Protein AF-A0A3D3VC33-F1 (afdb_monomer_lite)

Secondary structure (DSSP, 8-state):
-HHHHHHHHHHHHHHHHHHHHS-S--S---TT--SPP--S--TT----SSPPPPP--PEE-TTS-EE-GGGGTTS--------TT-HHHHHTS--

Structure (mmCIF, N/CA/C/O backbone):
data_AF-A0A3D3VC33-F1
#
_entry.id   AF-A0A3D3VC33-F1
#
loop_
_atom_site.group_PDB
_atom_site.id
_atom_site.type_symbol
_atom_site.label_atom_id
_atom_site.label_alt_id
_atom_site.label_comp_id
_atom_site.label_asym_id
_atom_site.label_entity_id
_atom_site.label_seq_id
_atom_site.pdbx_PDB_ins_code
_atom_site.Cartn_x
_atom_site.Cartn_y
_atom_site.Cartn_z
_atom_site.occupancy
_atom_site.B_iso_or_equiv
_atom_site.auth_seq_id
_atom_site.auth_comp_id
_atom_site.auth_asym_id
_atom_site.auth_atom_id
_atom_site.pdbx_PDB_model_num
ATOM 1 N N . MET A 1 1 ? 6.740 -36.823 -66.929 1.00 52.00 1 MET A N 1
ATOM 2 C CA . MET A 1 1 ? 7.738 -36.091 -66.112 1.00 52.00 1 MET A CA 1
ATOM 3 C C . MET A 1 1 ? 7.463 -34.583 -65.973 1.00 52.00 1 MET A C 1
ATOM 5 O O . MET A 1 1 ? 7.672 -34.050 -64.897 1.00 52.00 1 MET A O 1
ATOM 9 N N . ILE A 1 2 ? 6.914 -33.891 -66.983 1.00 49.91 2 ILE A N 1
ATOM 10 C CA . ILE A 1 2 ? 6.721 -32.416 -66.985 1.00 49.91 2 ILE A CA 1
ATOM 11 C C . ILE A 1 2 ? 5.552 -31.918 -66.095 1.00 49.91 2 ILE A C 1
ATOM 13 O O . ILE A 1 2 ? 5.580 -30.799 -65.587 1.00 49.91 2 ILE A O 1
ATOM 17 N N . ARG A 1 3 ? 4.523 -32.748 -65.867 1.00 44.44 3 ARG A N 1
ATOM 18 C CA . ARG A 1 3 ? 3.312 -32.379 -65.100 1.00 44.44 3 ARG A CA 1
ATOM 19 C C . ARG A 1 3 ? 3.549 -32.317 -63.581 1.00 44.44 3 ARG A C 1
ATOM 21 O O . ARG A 1 3 ? 2.975 -31.460 -62.928 1.00 44.44 3 ARG A O 1
ATOM 28 N N . GLN A 1 4 ? 4.446 -33.155 -63.051 1.00 50.97 4 GLN A N 1
ATOM 29 C CA . GLN A 1 4 ? 4.824 -33.165 -61.628 1.00 50.97 4 GLN A CA 1
ATOM 30 C C . GLN A 1 4 ? 5.664 -31.935 -61.250 1.00 50.97 4 GLN A C 1
ATOM 32 O O . GLN A 1 4 ? 5.455 -31.339 -60.200 1.00 50.97 4 GLN A O 1
ATOM 37 N N . MET A 1 5 ? 6.544 -31.489 -62.154 1.00 53.09 5 MET A N 1
ATOM 38 C CA . MET A 1 5 ? 7.376 -30.299 -61.954 1.00 53.09 5 MET A CA 1
ATOM 39 C C . MET A 1 5 ? 6.543 -29.008 -61.910 1.00 53.09 5 MET A C 1
ATOM 41 O O . MET A 1 5 ? 6.808 -28.144 -61.084 1.00 53.09 5 MET A O 1
ATOM 45 N N . LYS A 1 6 ? 5.478 -28.906 -62.723 1.00 48.31 6 LYS A N 1
ATOM 46 C CA . LYS A 1 6 ? 4.527 -27.778 -62.684 1.00 48.31 6 LYS A CA 1
ATOM 47 C C . LYS A 1 6 ? 3.693 -27.736 -61.400 1.00 48.31 6 LYS A C 1
ATOM 49 O O . LYS A 1 6 ? 3.449 -26.649 -60.896 1.00 48.31 6 LYS A O 1
ATOM 54 N N . VAL A 1 7 ? 3.290 -28.888 -60.858 1.00 56.66 7 VAL A N 1
ATOM 55 C CA . VAL A 1 7 ? 2.540 -28.966 -59.587 1.00 56.66 7 VAL A CA 1
ATOM 56 C C . VAL A 1 7 ? 3.436 -28.603 -58.401 1.00 56.66 7 VAL A C 1
ATOM 58 O O . VAL A 1 7 ? 3.010 -27.847 -57.534 1.00 56.66 7 VAL A O 1
ATOM 61 N N . PHE A 1 8 ? 4.696 -29.049 -58.399 1.00 56.81 8 PHE A N 1
ATOM 62 C CA . PHE A 1 8 ? 5.677 -28.648 -57.385 1.00 56.81 8 PHE A CA 1
ATOM 63 C C . PHE A 1 8 ? 6.016 -27.153 -57.455 1.00 56.81 8 PHE A C 1
ATOM 65 O O . PHE A 1 8 ? 5.995 -26.483 -56.427 1.00 56.81 8 PHE A O 1
ATOM 72 N N . LEU A 1 9 ? 6.244 -26.610 -58.657 1.00 59.62 9 LEU A N 1
ATOM 73 C CA . LEU A 1 9 ? 6.469 -25.173 -58.860 1.00 59.62 9 LEU A CA 1
ATOM 74 C C . LEU A 1 9 ? 5.238 -24.337 -58.464 1.00 59.62 9 LEU A C 1
ATOM 76 O O . LEU A 1 9 ? 5.390 -23.278 -57.865 1.00 59.62 9 LEU A O 1
ATOM 80 N N . SER A 1 10 ? 4.026 -24.834 -58.733 1.00 66.88 10 SER A N 1
ATOM 81 C CA . SER A 1 10 ? 2.768 -24.182 -58.346 1.00 66.88 10 SER A CA 1
ATOM 82 C C . SER A 1 10 ? 2.548 -24.192 -56.833 1.00 66.88 10 SER A C 1
ATOM 84 O O . SER A 1 10 ? 2.212 -23.161 -56.263 1.00 66.88 10 SER A O 1
ATOM 86 N N . ASN A 1 11 ? 2.759 -25.328 -56.162 1.00 64.81 11 ASN A N 1
ATOM 87 C CA . ASN A 1 11 ? 2.586 -25.431 -54.712 1.00 64.81 11 ASN A CA 1
ATOM 88 C C . ASN A 1 11 ? 3.619 -24.584 -53.958 1.00 64.81 11 ASN A C 1
ATOM 90 O O . ASN A 1 11 ? 3.277 -23.955 -52.961 1.00 64.81 11 ASN A O 1
ATOM 94 N N . PHE A 1 12 ? 4.854 -24.499 -54.462 1.00 75.38 12 PHE A N 1
ATOM 95 C CA . PHE A 1 12 ? 5.884 -23.647 -53.868 1.00 75.38 12 PHE A CA 1
ATOM 96 C C . PHE A 1 12 ? 5.571 -22.156 -54.054 1.00 75.38 12 PHE A C 1
ATOM 98 O O . PHE A 1 12 ? 5.693 -21.380 -53.111 1.00 75.38 12 PHE A O 1
ATOM 105 N N . ALA A 1 13 ? 5.093 -21.759 -55.239 1.00 77.19 13 ALA A N 1
ATOM 106 C CA . ALA A 1 13 ? 4.662 -20.386 -55.501 1.00 77.19 13 ALA A CA 1
ATOM 107 C C . ALA A 1 13 ? 3.470 -19.967 -54.624 1.00 77.19 13 ALA A C 1
ATOM 109 O O . ALA A 1 13 ? 3.442 -18.839 -54.142 1.00 77.19 13 ALA A O 1
ATOM 110 N N . ILE A 1 14 ? 2.520 -20.874 -54.368 1.00 78.25 14 ILE A N 1
ATOM 111 C CA . ILE A 1 14 ? 1.375 -20.619 -53.485 1.00 78.25 14 ILE A CA 1
ATOM 112 C C . ILE A 1 14 ? 1.842 -20.430 -52.037 1.00 78.25 14 ILE A C 1
ATOM 114 O O . ILE A 1 14 ? 1.470 -19.446 -51.412 1.00 78.25 14 ILE A O 1
ATOM 118 N N . VAL A 1 15 ? 2.702 -21.311 -51.514 1.00 74.38 15 VAL A N 1
ATOM 119 C CA . VAL A 1 15 ? 3.226 -21.194 -50.139 1.00 74.38 15 VAL A CA 1
ATOM 120 C C . VAL A 1 15 ? 4.031 -19.906 -49.954 1.00 74.38 15 VAL A C 1
ATOM 122 O O . VAL A 1 15 ? 3.828 -19.201 -48.969 1.00 74.38 15 VAL A O 1
ATOM 125 N N . LEU A 1 16 ? 4.887 -19.550 -50.916 1.00 77.81 16 LEU A N 1
ATOM 126 C CA . LEU A 1 16 ? 5.615 -18.281 -50.887 1.00 77.81 16 LEU A CA 1
ATOM 127 C C . LEU A 1 16 ? 4.664 -17.084 -50.956 1.00 77.81 16 LEU A C 1
ATOM 129 O O . LEU A 1 16 ? 4.835 -16.139 -50.197 1.00 77.81 16 LEU A O 1
ATOM 133 N N . ALA A 1 17 ? 3.632 -17.130 -51.801 1.00 76.06 17 ALA A N 1
ATOM 134 C CA . ALA A 1 17 ? 2.623 -16.078 -51.857 1.00 76.06 17 ALA A CA 1
ATOM 135 C C . ALA A 1 17 ? 1.847 -15.953 -50.537 1.00 76.06 17 ALA A C 1
ATOM 137 O O . ALA A 1 17 ? 1.607 -14.837 -50.103 1.00 76.06 17 ALA A O 1
ATOM 138 N N . PHE A 1 18 ? 1.523 -17.054 -49.850 1.00 72.12 18 PHE A N 1
ATOM 139 C CA . PHE A 1 18 ? 0.892 -17.004 -48.527 1.00 72.12 18 PHE A CA 1
ATOM 140 C C . PHE A 1 18 ? 1.820 -16.411 -47.459 1.00 72.12 18 PHE A C 1
ATOM 142 O O . PHE A 1 18 ? 1.353 -15.622 -46.649 1.00 72.12 18 PHE A O 1
ATOM 149 N N . ILE A 1 19 ? 3.122 -16.717 -47.489 1.00 68.75 19 ILE A N 1
ATOM 150 C CA . ILE A 1 19 ? 4.121 -16.135 -46.570 1.00 68.75 19 ILE A CA 1
ATOM 151 C C . ILE A 1 19 ? 4.343 -14.639 -46.847 1.00 68.75 19 ILE A C 1
ATOM 153 O O . ILE A 1 19 ? 4.586 -13.868 -45.925 1.00 68.75 19 ILE A O 1
ATOM 157 N N . ILE A 1 20 ? 4.269 -14.219 -48.113 1.00 71.94 20 ILE A N 1
ATOM 158 C CA . ILE A 1 20 ? 4.463 -12.820 -48.521 1.00 71.94 20 ILE A CA 1
ATOM 159 C C . ILE A 1 20 ? 3.177 -11.993 -48.316 1.00 71.94 20 ILE A C 1
ATOM 161 O O . ILE A 1 20 ? 3.265 -10.806 -48.015 1.00 71.94 20 ILE A O 1
ATOM 165 N N . TRP A 1 21 ? 1.990 -12.597 -48.467 1.00 64.88 21 TRP A N 1
ATOM 166 C CA . TRP A 1 21 ? 0.691 -11.916 -48.343 1.00 64.88 21 TRP A CA 1
ATOM 167 C C . TRP A 1 21 ? 0.147 -11.912 -46.912 1.00 64.88 21 TRP A C 1
ATOM 169 O O . TRP A 1 21 ? -0.516 -10.952 -46.533 1.00 64.88 21 TRP A O 1
ATOM 179 N N . HIS A 1 22 ? 0.431 -12.931 -46.097 1.00 64.00 22 HIS A N 1
ATOM 180 C CA . HIS A 1 22 ? 0.183 -12.852 -44.660 1.00 64.00 22 HIS A CA 1
ATOM 181 C C . HIS A 1 22 ? 1.436 -12.308 -4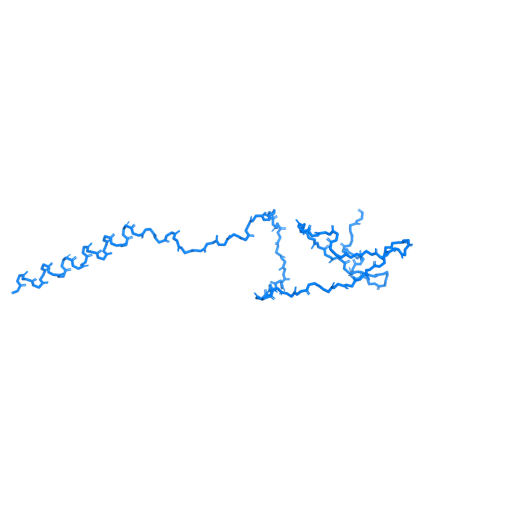3.975 1.00 64.00 22 HIS A C 1
ATOM 183 O O . HIS A 1 22 ? 2.340 -13.093 -43.674 1.00 64.00 22 HIS A O 1
ATOM 189 N N . PRO A 1 23 ? 1.521 -10.990 -43.696 1.00 51.22 23 PRO A N 1
ATOM 190 C CA . PRO A 1 23 ? 2.511 -10.527 -42.751 1.00 51.22 23 PRO A CA 1
ATOM 191 C C . PRO A 1 23 ? 2.251 -11.294 -41.456 1.00 51.22 23 PRO A C 1
ATOM 193 O O . PRO A 1 23 ? 1.138 -11.327 -40.932 1.00 51.22 23 PRO A O 1
ATOM 196 N N . LEU A 1 24 ? 3.292 -11.943 -40.952 1.00 60.41 24 LEU A N 1
ATOM 197 C CA . LEU A 1 24 ? 3.328 -12.625 -39.662 1.00 60.41 24 LEU A CA 1
ATOM 198 C C . LEU A 1 24 ? 3.307 -11.581 -38.519 1.00 60.41 24 LEU A C 1
ATOM 200 O O . LEU A 1 24 ? 4.082 -11.662 -37.574 1.00 60.41 24 LEU A O 1
ATOM 204 N N . SER A 1 25 ? 2.476 -10.541 -38.657 1.00 56.41 25 SER A N 1
ATOM 205 C CA . SER A 1 25 ? 2.386 -9.361 -37.793 1.00 56.41 25 SER A CA 1
ATOM 206 C C . SER A 1 25 ? 1.101 -9.321 -36.965 1.00 56.41 25 SER A C 1
ATOM 208 O O . SER A 1 25 ? 0.814 -8.303 -36.347 1.00 56.41 25 SER A O 1
ATOM 210 N N . GLU A 1 26 ? 0.337 -1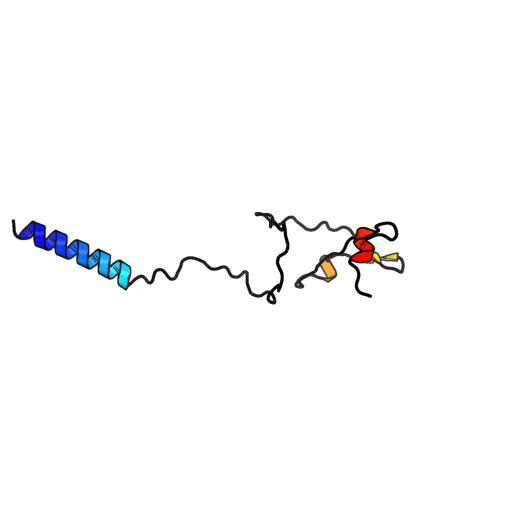0.411 -36.929 1.00 58.00 26 GLU A N 1
ATOM 211 C CA . GLU A 1 26 ? -0.808 -10.585 -36.026 1.00 58.00 26 GLU A CA 1
ATOM 212 C C . GLU A 1 26 ? -0.559 -11.760 -35.070 1.00 58.00 26 GLU A C 1
ATOM 214 O O . GLU A 1 26 ? -1.377 -12.662 -34.931 1.00 58.00 26 GLU A O 1
ATOM 219 N N . MET A 1 27 ? 0.603 -11.758 -34.409 1.00 56.59 27 MET A N 1
ATOM 220 C CA . MET A 1 27 ? 0.819 -12.547 -33.196 1.00 56.59 27 MET A CA 1
ATOM 221 C C . MET A 1 27 ? 1.172 -11.592 -32.050 1.00 56.59 27 MET A C 1
ATOM 223 O O . MET A 1 27 ? 2.322 -11.212 -31.858 1.00 56.59 27 MET A O 1
ATOM 227 N N . ASP A 1 28 ? 0.106 -11.144 -31.387 1.00 58.44 28 ASP A N 1
ATOM 228 C CA . ASP A 1 28 ? -0.007 -10.717 -29.991 1.00 58.44 28 ASP A CA 1
ATOM 229 C C . ASP A 1 28 ? 1.165 -9.965 -29.335 1.00 58.44 28 ASP A C 1
ATOM 231 O O . ASP A 1 28 ? 2.095 -10.551 -28.784 1.00 58.44 28 ASP A O 1
ATOM 23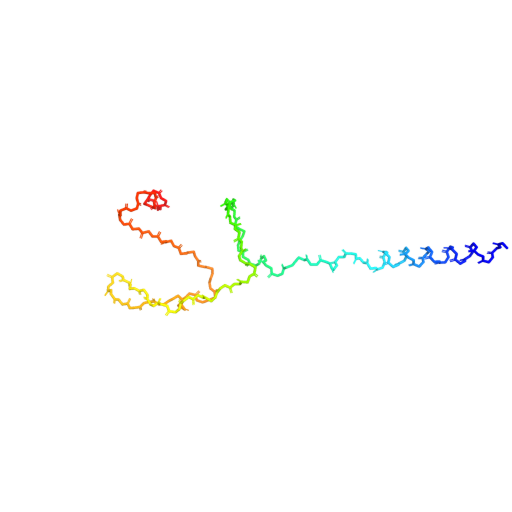5 N N . ALA A 1 29 ? 0.987 -8.650 -29.191 1.00 49.59 29 ALA A N 1
ATOM 236 C CA . ALA A 1 29 ? 1.482 -7.914 -28.032 1.00 49.59 29 ALA A CA 1
ATOM 237 C C . ALA A 1 29 ? 0.332 -7.076 -27.460 1.00 49.59 29 ALA A C 1
ATOM 239 O O . ALA A 1 29 ? 0.094 -5.932 -27.833 1.00 49.59 29 ALA A O 1
ATOM 240 N N . ALA A 1 30 ? -0.449 -7.746 -26.618 1.00 49.88 30 ALA A N 1
ATOM 241 C CA . ALA A 1 30 ? -1.053 -7.227 -25.404 1.00 49.88 30 ALA A CA 1
ATOM 242 C C . ALA A 1 30 ? -1.320 -5.710 -25.331 1.00 49.88 30 ALA A C 1
ATOM 244 O O . ALA A 1 30 ? -0.435 -4.871 -25.179 1.00 49.88 30 ALA A O 1
ATOM 245 N N . ARG A 1 31 ? -2.605 -5.392 -25.191 1.00 51.69 31 ARG A N 1
ATOM 246 C CA . ARG A 1 31 ? -3.122 -4.211 -24.492 1.00 51.69 31 ARG A CA 1
ATOM 247 C C . ARG A 1 31 ? -2.755 -4.253 -22.989 1.00 51.69 31 ARG A C 1
ATOM 249 O O . ARG A 1 31 ? -3.644 -4.235 -22.144 1.00 51.69 31 ARG A O 1
ATOM 256 N N . ALA A 1 32 ? -1.466 -4.354 -22.664 1.00 50.00 32 ALA A N 1
ATOM 257 C CA . ALA A 1 32 ? -0.924 -4.322 -21.302 1.00 50.00 32 ALA A CA 1
ATOM 258 C C . ALA A 1 32 ? -0.084 -3.060 -21.011 1.00 50.00 32 ALA A C 1
ATOM 260 O O . ALA A 1 32 ? 0.099 -2.718 -19.847 1.00 50.00 32 ALA A O 1
ATOM 261 N N . ASP A 1 33 ? 0.340 -2.312 -22.036 1.00 53.44 33 ASP A N 1
ATOM 262 C CA . ASP A 1 33 ? 1.356 -1.253 -21.894 1.00 53.44 33 ASP A CA 1
ATOM 263 C C . ASP A 1 33 ? 0.812 0.186 -21.812 1.00 53.44 33 ASP A C 1
ATOM 265 O O . ASP A 1 33 ? 1.545 1.146 -22.024 1.00 53.44 33 ASP A O 1
ATOM 269 N N . SER A 1 34 ? -0.463 0.406 -21.468 1.00 62.75 34 SER A N 1
ATOM 270 C CA . SER A 1 34 ? -0.955 1.782 -21.231 1.00 62.75 34 SER A CA 1
ATOM 271 C C . SER A 1 34 ? -0.585 2.342 -19.847 1.00 62.75 34 SER A C 1
ATOM 273 O O . SER A 1 34 ? -1.124 3.371 -19.437 1.00 62.75 34 SER A O 1
ATOM 275 N N . GLY A 1 35 ? 0.271 1.649 -19.093 1.00 60.56 35 GLY A N 1
ATOM 276 C CA . GLY A 1 35 ? 0.861 2.164 -17.861 1.00 60.56 35 GLY A CA 1
ATOM 277 C C . GLY A 1 35 ? 2.067 3.063 -18.163 1.00 60.56 35 GLY A C 1
ATOM 278 O O . GLY A 1 35 ? 2.721 2.878 -19.187 1.00 60.56 35 GLY A O 1
ATOM 279 N N . PRO A 1 36 ? 2.388 4.044 -17.301 1.00 57.72 36 PRO A N 1
ATOM 280 C CA . PRO A 1 36 ? 3.669 4.738 -17.399 1.00 57.72 36 PRO A CA 1
ATOM 281 C C . PRO A 1 36 ? 4.817 3.709 -17.369 1.00 57.72 36 PRO A C 1
ATOM 283 O O . PRO A 1 36 ? 4.690 2.709 -16.654 1.00 57.72 36 PRO A O 1
ATOM 286 N N . PRO A 1 37 ? 5.923 3.926 -18.109 1.00 56.88 37 PRO A N 1
ATOM 287 C CA . PRO A 1 37 ? 7.073 3.031 -18.071 1.00 56.88 37 PRO A CA 1
ATOM 288 C C . PRO A 1 37 ? 7.525 2.834 -16.623 1.00 56.88 37 PRO A C 1
ATOM 290 O O . PRO A 1 37 ? 7.888 3.794 -15.942 1.00 56.88 37 PRO A O 1
ATOM 293 N N . ILE A 1 38 ? 7.467 1.597 -16.129 1.00 62.62 38 ILE A N 1
ATOM 294 C CA . ILE A 1 38 ? 8.042 1.256 -14.830 1.00 62.62 38 ILE A CA 1
ATOM 295 C C . ILE A 1 38 ? 9.554 1.149 -15.053 1.00 62.62 38 ILE A C 1
ATOM 297 O O . ILE A 1 38 ? 10.059 0.106 -15.462 1.00 62.62 38 ILE A O 1
ATOM 301 N N . GLU A 1 39 ? 10.280 2.250 -14.862 1.00 61.12 39 GLU A N 1
ATOM 302 C CA . GLU A 1 39 ? 11.745 2.230 -14.864 1.00 61.12 39 GLU A CA 1
ATOM 303 C C . GLU A 1 39 ? 12.246 1.498 -13.607 1.00 61.12 39 GLU A C 1
ATOM 305 O O . GLU A 1 39 ? 12.088 1.973 -12.484 1.00 61.12 39 GLU A O 1
ATOM 310 N N . GLY A 1 40 ? 12.836 0.313 -13.795 1.00 66.50 40 GLY A N 1
ATOM 311 C CA . GLY A 1 40 ? 13.431 -0.496 -12.727 1.00 66.50 40 GLY A CA 1
ATOM 312 C C . GLY A 1 40 ? 13.100 -1.986 -12.842 1.00 66.50 40 GLY A C 1
ATOM 313 O O . GLY A 1 40 ? 12.066 -2.374 -13.376 1.00 66.50 40 GLY A O 1
ATOM 314 N N . GLN A 1 41 ? 13.985 -2.850 -12.336 1.00 66.88 41 GLN A N 1
ATOM 315 C CA . GLN A 1 41 ? 13.707 -4.285 -12.232 1.00 66.88 41 GLN A CA 1
ATOM 316 C C . GLN A 1 41 ? 13.130 -4.598 -10.851 1.00 66.88 41 GLN A C 1
ATOM 318 O O . GLN A 1 41 ? 13.848 -4.545 -9.852 1.00 66.88 41 GLN A O 1
ATOM 323 N N . VAL A 1 42 ? 11.848 -4.964 -10.788 1.00 68.69 42 VAL A N 1
ATOM 324 C CA . VAL A 1 42 ? 11.277 -5.565 -9.577 1.00 68.69 42 VAL A CA 1
ATOM 325 C C . VAL A 1 42 ? 11.768 -7.009 -9.506 1.00 68.69 42 VAL A C 1
ATOM 327 O O . VAL A 1 42 ? 11.232 -7.903 -10.163 1.00 68.69 42 VAL A O 1
ATOM 330 N N . GLN A 1 43 ? 12.842 -7.234 -8.749 1.00 76.94 43 GLN A N 1
ATOM 331 C CA . GLN A 1 43 ? 13.396 -8.574 -8.567 1.00 76.94 43 GLN A CA 1
ATOM 332 C C . GLN A 1 43 ? 12.354 -9.474 -7.895 1.00 76.94 43 GLN A C 1
ATOM 334 O O . GLN A 1 43 ? 11.699 -9.068 -6.936 1.00 76.94 43 GLN A O 1
ATOM 339 N N . ASN A 1 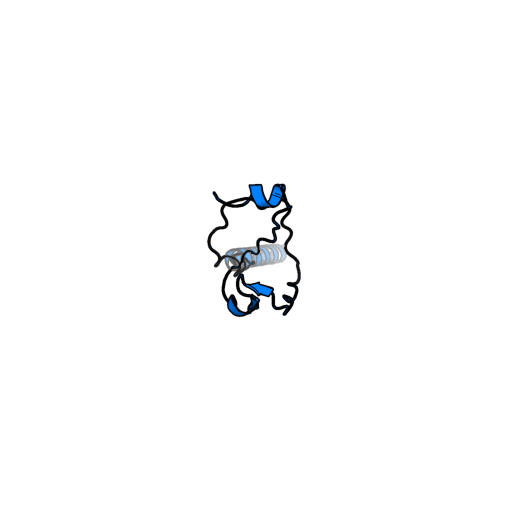44 ? 12.212 -10.707 -8.383 1.00 81.19 44 ASN A N 1
ATOM 340 C CA . ASN A 1 44 ? 11.263 -11.703 -7.868 1.00 81.19 44 ASN A CA 1
ATOM 341 C C . ASN A 1 44 ? 9.771 -11.331 -7.993 1.00 81.19 44 ASN A C 1
ATOM 343 O O . ASN A 1 44 ? 8.934 -11.934 -7.319 1.00 81.19 44 ASN A O 1
ATOM 347 N N . TYR A 1 45 ? 9.404 -10.387 -8.864 1.00 83.56 45 TYR A N 1
ATOM 348 C CA . TYR A 1 45 ? 7.997 -10.169 -9.189 1.00 83.56 45 TYR A CA 1
ATOM 349 C C . TYR A 1 45 ? 7.490 -11.264 -10.130 1.00 83.56 45 TYR A C 1
ATOM 351 O O . TYR A 1 45 ? 7.893 -11.342 -11.290 1.00 83.56 45 TYR A O 1
ATOM 359 N N . ARG A 1 46 ? 6.581 -12.107 -9.632 1.00 86.19 46 ARG A N 1
ATOM 360 C CA . ARG A 1 46 ? 5.840 -13.070 -10.449 1.00 86.19 46 ARG A CA 1
ATOM 361 C C . ARG A 1 46 ? 4.360 -12.688 -10.435 1.00 86.19 46 ARG A C 1
ATOM 363 O O . ARG A 1 46 ? 3.728 -12.863 -9.390 1.00 86.19 46 ARG A O 1
ATOM 370 N N . PRO A 1 47 ? 3.799 -12.174 -11.543 1.00 83.81 47 PRO A N 1
ATOM 371 C CA . PRO A 1 47 ? 2.375 -11.889 -11.596 1.00 83.81 47 PRO A CA 1
ATOM 372 C C . PRO A 1 47 ? 1.581 -13.185 -11.411 1.00 83.81 47 PRO A C 1
ATOM 374 O O . PRO A 1 47 ? 2.012 -14.266 -11.819 1.00 83.81 47 PRO A O 1
ATOM 377 N N . LEU A 1 48 ? 0.418 -13.074 -10.774 1.00 88.56 48 LEU A N 1
ATOM 378 C CA . LEU A 1 48 ? -0.535 -14.175 -10.720 1.00 88.56 48 LEU A CA 1
ATOM 379 C C . LEU A 1 48 ? -1.186 -14.324 -12.097 1.00 88.56 48 LEU A C 1
ATOM 381 O O . LEU A 1 48 ? -1.624 -13.333 -12.675 1.00 88.56 48 LEU A O 1
ATOM 385 N N . GLU A 1 49 ? -1.273 -15.557 -12.599 1.00 91.19 49 GLU A N 1
ATOM 386 C CA . GLU A 1 49 ? -1.929 -15.867 -13.881 1.00 91.19 49 GLU A CA 1
ATOM 387 C C . GLU A 1 49 ? -3.399 -15.433 -13.878 1.00 91.19 49 GLU A C 1
ATOM 389 O O . GLU A 1 49 ? -3.912 -14.921 -14.868 1.00 91.19 49 GLU A O 1
ATOM 394 N N . THR A 1 50 ? -4.069 -15.612 -12.738 1.00 92.88 50 THR A N 1
ATOM 395 C CA . THR A 1 50 ? -5.439 -15.151 -12.507 1.00 92.88 50 THR A CA 1
ATOM 396 C C . THR A 1 50 ? -5.439 -14.108 -11.389 1.00 92.88 50 THR A C 1
ATOM 398 O O . THR A 1 50 ? -5.002 -14.423 -10.277 1.00 92.88 50 THR A O 1
ATOM 401 N N . PRO A 1 51 ? -5.927 -12.878 -11.640 1.00 88.94 51 PRO A N 1
ATOM 402 C CA . PRO A 1 51 ? -6.044 -11.859 -10.605 1.00 88.94 51 PRO A CA 1
ATOM 403 C C . PRO A 1 51 ? -6.947 -12.318 -9.458 1.00 88.94 51 PRO A C 1
ATOM 405 O O . PRO A 1 51 ? -8.051 -12.816 -9.678 1.00 88.94 51 PRO A O 1
ATOM 408 N N . LEU A 1 52 ? -6.490 -12.111 -8.224 1.00 89.69 52 LEU A N 1
ATOM 409 C CA . LEU A 1 52 ? -7.315 -12.326 -7.040 1.00 89.69 52 LEU A CA 1
ATOM 410 C C . LEU A 1 52 ? -8.240 -11.130 -6.820 1.00 89.69 52 LEU A C 1
ATOM 412 O O . LEU A 1 52 ? -7.857 -9.979 -7.042 1.00 89.69 52 LEU A O 1
ATOM 416 N N . ALA A 1 53 ? -9.447 -11.408 -6.330 1.00 89.25 53 ALA A N 1
ATOM 417 C CA . ALA A 1 53 ? -10.323 -10.359 -5.839 1.00 89.25 53 ALA A CA 1
ATOM 418 C C . ALA A 1 53 ? -9.657 -9.653 -4.651 1.00 89.25 53 ALA A C 1
ATOM 420 O O . ALA A 1 53 ? -9.146 -10.297 -3.731 1.00 89.25 53 ALA A O 1
ATOM 421 N N . VAL A 1 54 ? -9.671 -8.323 -4.673 1.00 87.25 54 VAL A N 1
ATOM 422 C CA . VAL A 1 54 ? -9.202 -7.518 -3.545 1.00 87.25 54 VAL A CA 1
ATOM 423 C C . VAL A 1 54 ? -10.209 -7.668 -2.398 1.00 87.25 54 VAL A C 1
ATOM 425 O O . VAL A 1 54 ? -11.404 -7.482 -2.637 1.00 87.25 54 VAL A O 1
ATOM 428 N N . PRO A 1 55 ? -9.771 -7.997 -1.168 1.00 87.62 55 PRO A N 1
ATOM 429 C CA . PRO A 1 55 ? -10.672 -8.085 -0.026 1.00 87.62 55 PRO A CA 1
ATOM 430 C C . PRO A 1 55 ? -11.372 -6.751 0.250 1.00 87.62 55 PRO A C 1
ATOM 432 O O . PRO A 1 55 ? -10.718 -5.708 0.321 1.00 87.62 55 PRO A O 1
ATOM 435 N N . ASP A 1 56 ? -12.686 -6.791 0.474 1.00 88.69 56 ASP A N 1
ATOM 436 C CA . ASP A 1 56 ? -13.461 -5.627 0.917 1.00 88.69 56 ASP A CA 1
ATOM 437 C C . ASP A 1 56 ? -13.358 -5.475 2.441 1.00 88.69 56 ASP A C 1
ATOM 439 O O . ASP A 1 56 ? -14.280 -5.776 3.199 1.00 88.69 56 ASP A O 1
ATOM 443 N N . VAL A 1 57 ? -12.163 -5.099 2.900 1.00 90.62 57 VAL A N 1
ATOM 444 C CA . VAL A 1 57 ? -11.877 -4.870 4.319 1.00 90.62 57 VAL A CA 1
ATOM 445 C C . VAL A 1 57 ? -11.594 -3.384 4.531 1.00 90.62 57 VAL A C 1
ATOM 447 O O . VAL A 1 57 ? -10.635 -2.859 3.955 1.00 90.62 57 VAL A O 1
ATOM 450 N N . PRO A 1 58 ? -12.391 -2.682 5.359 1.00 93.06 58 PRO A N 1
ATOM 451 C CA . PRO A 1 58 ? -12.109 -1.296 5.685 1.00 93.06 58 PRO A CA 1
ATOM 452 C C . PRO A 1 58 ? -10.863 -1.200 6.569 1.00 93.06 58 PRO A C 1
ATOM 454 O O . PRO A 1 58 ? -10.720 -1.913 7.561 1.00 93.06 58 PRO A O 1
ATOM 457 N N . VAL A 1 59 ? -9.982 -0.262 6.232 1.00 92.19 59 VAL A N 1
ATOM 458 C CA . VAL A 1 59 ? -8.861 0.167 7.072 1.00 92.19 59 VAL A CA 1
ATOM 459 C C . VAL A 1 59 ? -9.196 1.489 7.745 1.00 92.19 59 VAL A C 1
ATOM 461 O O . VAL A 1 59 ? -9.951 2.298 7.209 1.00 92.19 59 VAL A O 1
ATOM 464 N N . LEU A 1 60 ? -8.646 1.722 8.932 1.00 95.62 60 LEU A N 1
ATOM 465 C CA . LEU A 1 60 ? -8.855 2.976 9.648 1.00 95.62 60 LEU A CA 1
ATOM 466 C C . LEU A 1 60 ? -7.824 4.014 9.209 1.00 95.62 60 LEU A C 1
ATOM 468 O O . LEU A 1 60 ? -6.629 3.727 9.130 1.00 95.62 60 LEU A O 1
ATOM 472 N N . ASP A 1 61 ? -8.286 5.232 8.941 1.00 94.38 61 ASP A N 1
ATOM 473 C CA . ASP A 1 61 ? -7.396 6.373 8.767 1.00 94.38 61 ASP A CA 1
ATOM 474 C C . ASP A 1 61 ? -6.860 6.888 10.118 1.00 94.38 61 ASP A C 1
ATOM 476 O O . ASP A 1 61 ? -7.203 6.395 11.195 1.00 94.38 61 ASP A O 1
ATOM 480 N N . LYS A 1 62 ? -6.019 7.927 10.068 1.00 93.88 62 LYS A N 1
ATOM 481 C CA . LYS A 1 62 ? -5.383 8.522 11.257 1.00 93.88 62 LYS A CA 1
ATOM 482 C C . LYS A 1 62 ? -6.369 9.079 12.293 1.00 93.88 62 LYS A C 1
ATOM 484 O O . LYS A 1 62 ? -5.964 9.315 13.424 1.00 93.88 62 LYS A O 1
ATOM 489 N N . VAL A 1 63 ? -7.623 9.325 11.914 1.00 96.88 63 VAL A N 1
ATOM 490 C CA . VAL A 1 63 ? -8.674 9.837 12.805 1.00 96.88 63 VAL A CA 1
ATOM 491 C C . VAL A 1 63 ? -9.734 8.772 13.113 1.00 96.88 63 VAL A C 1
ATOM 493 O O . VAL A 1 63 ? -10.781 9.091 13.669 1.00 96.88 63 VAL A O 1
ATOM 496 N N . GLY A 1 64 ? -9.473 7.505 12.771 1.00 96.38 64 GLY A N 1
ATOM 497 C CA . GLY A 1 64 ? -10.351 6.373 13.065 1.00 96.38 64 GLY A CA 1
ATOM 498 C C . GLY A 1 64 ? -11.525 6.206 12.101 1.00 96.38 64 GLY A C 1
ATOM 499 O O . GLY A 1 64 ? -12.437 5.434 12.391 1.00 96.38 64 GLY A O 1
ATOM 500 N N . ARG A 1 65 ? -11.544 6.902 10.956 1.00 96.81 65 ARG A N 1
ATOM 501 C CA . ARG A 1 65 ? -12.608 6.722 9.957 1.00 96.81 65 ARG A CA 1
ATOM 502 C C . ARG A 1 65 ? -12.314 5.512 9.071 1.00 96.81 65 ARG A C 1
ATOM 504 O O . ARG A 1 65 ? -11.169 5.353 8.643 1.00 96.81 65 ARG A O 1
ATOM 511 N N . PRO A 1 66 ? -13.330 4.705 8.726 1.00 95.94 66 PRO A N 1
ATOM 512 C CA . PRO A 1 66 ? -13.161 3.601 7.794 1.00 95.94 66 PRO A CA 1
ATOM 513 C C . PRO A 1 66 ? -12.887 4.114 6.372 1.00 95.94 66 PRO A C 1
ATOM 515 O O . PRO A 1 66 ? -13.543 5.034 5.878 1.00 95.94 66 PRO A O 1
ATOM 518 N N . VAL A 1 67 ? -11.920 3.494 5.702 1.00 93.94 67 VAL A N 1
ATOM 519 C CA . VAL A 1 67 ? -11.530 3.732 4.310 1.00 93.94 67 VAL A CA 1
ATOM 520 C C . VAL A 1 67 ? -11.396 2.384 3.609 1.00 93.94 67 VAL A C 1
ATOM 522 O O . VAL A 1 67 ? -10.773 1.468 4.135 1.00 93.94 67 VAL A O 1
ATOM 525 N N . THR A 1 68 ? -11.959 2.262 2.410 1.00 93.88 68 THR A N 1
ATOM 526 C CA . THR A 1 68 ? -11.852 1.061 1.570 1.00 93.88 68 THR A CA 1
ATOM 527 C C . THR A 1 68 ? -10.995 1.337 0.336 1.00 93.88 68 THR A C 1
ATOM 529 O O . THR A 1 68 ? -10.841 2.487 -0.096 1.00 93.88 68 THR A O 1
ATOM 532 N N . LEU A 1 69 ? -10.441 0.275 -0.258 1.00 92.44 69 LEU A N 1
ATOM 533 C CA . LEU A 1 69 ? -9.635 0.374 -1.482 1.00 92.44 69 LEU A CA 1
ATOM 534 C C . LEU A 1 69 ? -10.463 0.790 -2.709 1.00 92.44 69 LEU A C 1
ATOM 536 O O . LEU A 1 69 ? -9.915 1.345 -3.660 1.00 92.44 69 LEU A O 1
ATOM 540 N N . ASP A 1 70 ? -11.787 0.635 -2.646 1.00 91.75 70 ASP A N 1
ATOM 541 C CA . ASP A 1 70 ? -12.738 1.076 -3.669 1.00 91.75 70 ASP A CA 1
ATOM 542 C C . ASP A 1 70 ? -12.614 2.561 -4.028 1.00 91.75 70 ASP A C 1
ATOM 544 O O . ASP A 1 70 ? -12.821 2.939 -5.182 1.00 91.75 70 ASP A O 1
ATOM 548 N N . ARG A 1 71 ? -12.183 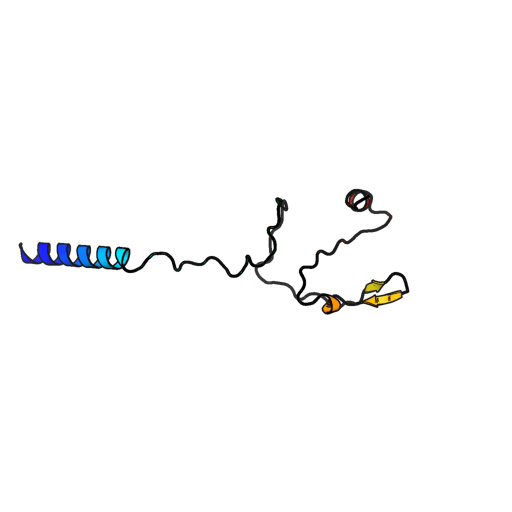3.403 -3.077 1.00 91.25 71 ARG A N 1
ATOM 549 C CA . ARG A 1 71 ? -11.899 4.829 -3.314 1.00 91.25 71 ARG A CA 1
ATOM 550 C C . ARG A 1 71 ? -10.841 5.062 -4.404 1.00 91.25 71 ARG A C 1
ATOM 552 O O . ARG A 1 71 ? -10.793 6.148 -4.981 1.00 91.25 71 ARG A O 1
ATOM 559 N N . PHE A 1 72 ? -9.987 4.078 -4.676 1.00 91.44 72 PHE A N 1
ATOM 560 C CA . PHE A 1 72 ? -8.888 4.179 -5.634 1.00 91.44 72 PHE A CA 1
ATOM 561 C C . PHE A 1 72 ? -9.135 3.405 -6.938 1.00 91.44 72 PHE A C 1
ATOM 563 O O . PHE A 1 72 ? -8.219 3.283 -7.752 1.00 91.44 72 PHE A O 1
ATOM 570 N N . LYS A 1 73 ? -10.359 2.906 -7.171 1.00 90.50 73 LYS A N 1
ATOM 571 C CA . LYS A 1 73 ? -10.731 2.230 -8.424 1.00 90.50 73 LYS A CA 1
ATOM 572 C C . LYS A 1 73 ? -10.364 3.077 -9.649 1.00 90.50 73 LYS A C 1
ATOM 574 O O . LYS A 1 73 ? -10.575 4.287 -9.677 1.00 90.50 73 LYS A O 1
ATOM 579 N N . GLY A 1 74 ? -9.804 2.416 -10.661 1.00 91.00 74 GLY A N 1
ATOM 580 C CA . GLY A 1 74 ? -9.344 3.053 -11.900 1.00 91.00 74 GLY A CA 1
ATOM 581 C C . GLY A 1 74 ? -7.970 3.727 -11.812 1.00 91.00 74 GLY A C 1
ATOM 582 O O . GLY A 1 74 ? -7.537 4.325 -12.792 1.00 91.00 74 GLY A O 1
ATOM 583 N N . LYS A 1 75 ? -7.273 3.637 -10.672 1.00 90.44 75 LYS A N 1
ATOM 584 C CA . LYS A 1 75 ? -5.899 4.130 -10.507 1.00 90.44 75 LYS A CA 1
ATOM 585 C C . LYS A 1 75 ? -4.935 2.968 -10.303 1.00 90.44 75 LYS A C 1
ATOM 587 O O . LYS A 1 75 ? -5.293 1.960 -9.699 1.00 90.44 75 LYS A O 1
ATOM 592 N N . PHE A 1 76 ? -3.692 3.145 -10.743 1.00 89.38 76 PHE A N 1
ATOM 5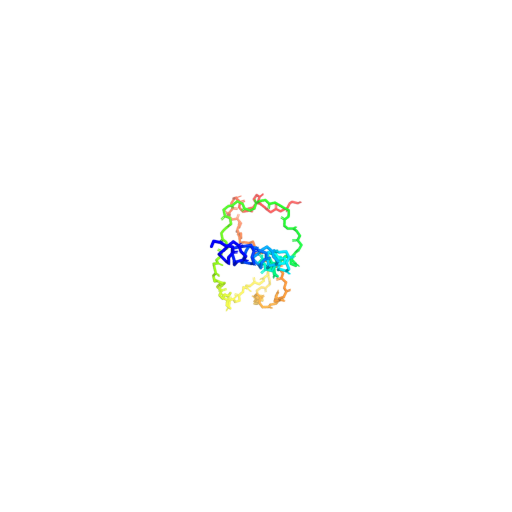93 C CA . PHE A 1 76 ? -2.593 2.309 -10.270 1.00 89.38 76 PHE A CA 1
ATOM 594 C C . PHE A 1 76 ? -2.289 2.678 -8.818 1.00 89.38 76 PHE A C 1
ATOM 596 O O . PHE A 1 76 ? -2.061 3.846 -8.501 1.00 89.38 76 PHE A O 1
ATOM 603 N N . VAL A 1 77 ? -2.327 1.684 -7.934 1.00 90.06 77 VAL A N 1
ATOM 604 C CA . VAL A 1 77 ? -2.116 1.857 -6.495 1.00 90.06 77 VAL A CA 1
ATOM 605 C C . VAL A 1 77 ? -1.025 0.902 -6.050 1.00 90.06 77 VAL A C 1
ATOM 607 O O . VAL A 1 77 ? -1.125 -0.301 -6.276 1.00 90.06 77 VAL A O 1
ATOM 610 N N . VAL A 1 78 ? -0.012 1.440 -5.377 1.00 89.44 78 VAL A N 1
ATOM 611 C CA . VAL A 1 78 ? 0.993 0.652 -4.661 1.00 89.44 78 VAL A CA 1
ATOM 612 C C . VAL A 1 78 ? 0.678 0.743 -3.173 1.00 89.44 78 VAL A C 1
ATOM 614 O O . VAL A 1 78 ? 0.628 1.836 -2.609 1.00 89.44 78 VAL A O 1
ATOM 617 N N . LEU A 1 79 ? 0.432 -0.403 -2.541 1.00 90.06 79 LEU A N 1
ATOM 618 C CA . LEU A 1 79 ? 0.217 -0.495 -1.100 1.00 90.06 79 LEU A CA 1
ATOM 619 C C . LEU A 1 79 ? 1.552 -0.741 -0.397 1.00 90.06 79 LEU A C 1
ATOM 621 O O . LEU A 1 79 ? 2.220 -1.733 -0.672 1.00 90.06 79 LEU A O 1
ATOM 625 N N . ASN A 1 80 ? 1.914 0.147 0.528 1.00 91.06 80 ASN A N 1
ATOM 626 C CA . ASN A 1 80 ? 3.080 -0.017 1.391 1.00 91.06 80 ASN A CA 1
ATOM 627 C C . ASN A 1 80 ? 2.625 -0.403 2.808 1.00 91.06 80 ASN A C 1
ATOM 629 O O . ASN A 1 80 ? 2.113 0.438 3.553 1.00 91.06 80 ASN A O 1
ATOM 633 N N . PHE A 1 81 ? 2.786 -1.677 3.168 1.00 91.50 81 PHE A N 1
ATOM 634 C CA . PHE A 1 81 ? 2.488 -2.183 4.507 1.00 91.50 81 PHE A CA 1
ATOM 635 C C . PHE A 1 81 ? 3.722 -2.053 5.404 1.00 91.50 81 PHE A C 1
ATOM 637 O O . PHE A 1 81 ? 4.717 -2.742 5.203 1.00 91.50 81 PHE A O 1
ATOM 644 N N . TRP A 1 82 ? 3.641 -1.201 6.427 1.00 94.75 82 TRP A N 1
ATOM 645 C CA . TRP A 1 82 ? 4.742 -0.942 7.355 1.00 94.75 82 TRP A CA 1
ATOM 646 C C . TRP A 1 82 ? 4.241 -0.800 8.795 1.00 94.75 82 TRP A C 1
ATOM 648 O O . TRP A 1 82 ? 3.046 -0.645 9.051 1.00 94.75 82 TRP A O 1
ATOM 658 N N . ALA A 1 83 ? 5.174 -0.831 9.743 1.00 94.69 83 ALA A N 1
ATOM 659 C CA . ALA A 1 83 ? 4.910 -0.570 11.151 1.00 94.69 83 ALA A CA 1
ATOM 660 C C . ALA A 1 83 ? 6.119 0.100 11.816 1.00 94.69 83 ALA A C 1
ATOM 662 O O . ALA A 1 83 ? 7.250 -0.043 11.350 1.00 94.69 83 ALA A O 1
ATOM 663 N N . THR A 1 84 ? 5.893 0.780 12.942 1.00 94.44 84 THR A N 1
ATOM 664 C CA . THR A 1 84 ? 6.929 1.527 13.688 1.00 94.44 84 THR A CA 1
ATOM 665 C C . THR A 1 84 ? 8.052 0.657 14.249 1.00 94.44 84 THR A C 1
ATOM 667 O O . THR A 1 84 ? 9.121 1.161 14.573 1.00 94.44 84 THR A O 1
ATOM 670 N N . TRP A 1 85 ? 7.835 -0.650 14.350 1.00 95.94 85 TRP A N 1
ATOM 671 C CA . TRP A 1 85 ? 8.824 -1.630 14.797 1.00 95.94 85 TRP A CA 1
ATOM 672 C C . TRP A 1 85 ? 9.496 -2.376 13.632 1.00 95.94 85 TRP A C 1
ATOM 674 O O . TRP A 1 85 ? 10.423 -3.154 13.852 1.00 95.94 85 TRP A O 1
ATOM 684 N N . CYS A 1 86 ? 9.065 -2.153 12.385 1.00 96.88 86 CYS A N 1
ATOM 685 C CA . CYS A 1 86 ? 9.666 -2.786 11.215 1.00 96.88 86 CYS A CA 1
ATOM 686 C C . CYS A 1 86 ? 10.881 -1.980 10.729 1.00 96.88 86 CYS A C 1
ATOM 688 O O . CYS A 1 86 ? 10.776 -1.127 9.848 1.00 96.88 86 CYS A O 1
ATOM 690 N N . ALA A 1 87 ? 12.056 -2.280 11.282 1.00 95.31 87 ALA A N 1
ATOM 691 C CA . ALA A 1 87 ? 13.316 -1.640 10.900 1.00 95.31 87 ALA A CA 1
ATOM 692 C C . ALA A 1 87 ? 13.630 -1.650 9.382 1.00 95.31 87 ALA A C 1
ATOM 694 O O . ALA A 1 87 ? 14.078 -0.619 8.879 1.00 95.31 87 ALA A O 1
ATOM 695 N N . PRO A 1 88 ? 13.439 -2.747 8.613 1.00 92.88 88 PRO A N 1
ATOM 696 C CA . PRO A 1 88 ? 13.626 -2.687 7.162 1.00 92.88 88 PRO A CA 1
ATOM 697 C C . PRO A 1 88 ? 12.596 -1.777 6.478 1.00 92.88 88 PRO A C 1
ATOM 699 O O . PRO A 1 88 ? 13.010 -0.912 5.719 1.00 92.88 88 PRO A O 1
ATOM 702 N N . CYS A 1 89 ? 11.308 -1.868 6.828 1.00 94.56 89 CYS A N 1
ATOM 703 C CA . CYS A 1 89 ? 10.256 -1.049 6.216 1.00 94.56 89 CYS A CA 1
ATOM 704 C C . CYS A 1 89 ? 10.502 0.459 6.397 1.00 94.56 89 CYS A C 1
ATOM 706 O O . CYS A 1 89 ? 10.284 1.248 5.487 1.00 94.56 89 CYS A O 1
ATOM 708 N N . ILE A 1 90 ? 10.968 0.875 7.579 1.00 94.00 90 ILE A N 1
ATOM 709 C CA . ILE A 1 90 ? 11.248 2.291 7.865 1.00 94.00 90 ILE A CA 1
ATOM 710 C C . ILE A 1 90 ? 12.392 2.815 6.992 1.00 94.00 90 ILE A C 1
ATOM 712 O O . ILE A 1 90 ? 12.334 3.954 6.540 1.00 94.00 90 ILE A O 1
ATOM 716 N N . ARG A 1 91 ? 13.412 1.988 6.722 1.00 92.25 91 ARG A N 1
ATOM 717 C CA . ARG A 1 91 ? 14.531 2.357 5.839 1.00 92.25 91 ARG A CA 1
ATOM 718 C C . ARG A 1 91 ? 14.105 2.558 4.381 1.00 92.25 91 ARG A C 1
ATOM 720 O O . ARG A 1 91 ? 14.842 3.194 3.639 1.00 92.25 91 ARG A O 1
ATOM 727 N N . GLU A 1 92 ? 12.954 2.022 3.982 1.00 89.06 92 GLU A N 1
ATOM 728 C CA . GLU A 1 92 ? 12.404 2.143 2.626 1.00 89.06 92 GLU A CA 1
ATOM 729 C C . GLU A 1 92 ? 11.521 3.393 2.439 1.00 89.06 92 GLU A C 1
ATOM 731 O O . GLU A 1 92 ? 11.139 3.709 1.312 1.00 89.06 92 GLU A O 1
ATOM 736 N N . LEU A 1 93 ? 11.181 4.119 3.513 1.00 89.25 93 LEU A N 1
ATOM 737 C CA . LEU A 1 93 ? 10.373 5.340 3.430 1.00 89.25 93 LEU A CA 1
ATOM 738 C C . LEU A 1 93 ? 11.229 6.549 2.990 1.00 89.25 93 LEU A C 1
ATOM 740 O O . LEU A 1 93 ? 12.357 6.695 3.461 1.00 89.25 93 LEU A O 1
ATOM 744 N N . PRO A 1 94 ? 10.708 7.444 2.125 1.00 79.38 94 PRO A N 1
ATOM 745 C CA . PRO A 1 94 ? 11.416 8.658 1.719 1.00 79.38 94 PRO A CA 1
ATOM 746 C C . PRO A 1 94 ? 11.574 9.638 2.894 1.00 79.38 94 PRO A C 1
ATOM 748 O O . PRO A 1 94 ? 10.645 9.804 3.689 1.00 79.38 94 PRO A O 1
ATOM 751 N N . SER A 1 95 ? 12.743 10.282 2.981 1.00 59.09 95 SER A N 1
ATOM 752 C CA . SER A 1 95 ? 13.086 11.315 3.975 1.00 59.09 95 SER A CA 1
ATOM 753 C C . SER A 1 95 ? 12.763 12.724 3.502 1.00 59.09 95 SER A C 1
ATOM 755 O O . SER A 1 95 ? 13.160 13.026 2.352 1.00 59.09 95 SER A O 1
#

pLDDT: mean 77.43, std 16.44, range [44.44, 96.88]

Sequence (95 aa):
MIRQMKVFLSNFAIVLAFIIWHPLSEMDAARADSGPPIEGQVQNYRPLETPLAVPDVPVLDKVGRPVTLDRFKGKFVVLNFWATWCAPCIRELPS

Foldseek 3Di:
DVVVVVVVVVVVVVVVCCPVVDDPPPDDDDPPPPDDPPPDDPPPDDDDPDDDDDDQDFDQDPVGDTDGCVVQPPHDDDDQDDDPPPPVSVVVDDD

Radius of gyration: 28.03 Å; chains: 1; bounding box: 28×47×82 Å